Protein AF-A0A5K7Z1N3-F1 (afdb_monomer)

Radius of gyration: 30.45 Å; Cα contacts (8 Å, |Δi|>4): 13; chains: 1; bounding box: 90×26×59 Å

Structure (mmCIF, N/CA/C/O backbone):
data_AF-A0A5K7Z1N3-F1
#
_entry.id   AF-A0A5K7Z1N3-F1
#
loop_
_atom_site.group_PDB
_atom_site.id
_atom_site.type_symbol
_atom_site.label_atom_id
_atom_site.label_alt_id
_atom_site.label_comp_id
_atom_site.label_asym_id
_atom_site.label_entity_id
_atom_site.label_seq_id
_atom_site.pdbx_PDB_ins_code
_atom_site.Cartn_x
_atom_site.Cartn_y
_atom_site.Cartn_z
_atom_site.occupancy
_atom_site.B_iso_or_equiv
_atom_site.auth_seq_id
_atom_site.auth_comp_id
_atom_site.auth_asym_id
_atom_site.auth_atom_id
_atom_site.pdbx_PDB_model_num
ATOM 1 N N . MET A 1 1 ? 47.885 18.438 -12.243 1.00 49.66 1 MET A N 1
ATOM 2 C CA . MET A 1 1 ? 47.656 18.378 -13.708 1.00 49.66 1 MET A CA 1
ATOM 3 C C . MET A 1 1 ? 46.782 17.195 -14.140 1.00 49.66 1 MET A C 1
ATOM 5 O O . MET A 1 1 ? 45.981 17.384 -15.038 1.00 49.66 1 MET A O 1
ATOM 9 N N . ALA A 1 2 ? 46.850 16.025 -13.484 1.00 55.44 2 ALA A N 1
ATOM 10 C CA . ALA A 1 2 ? 46.039 14.841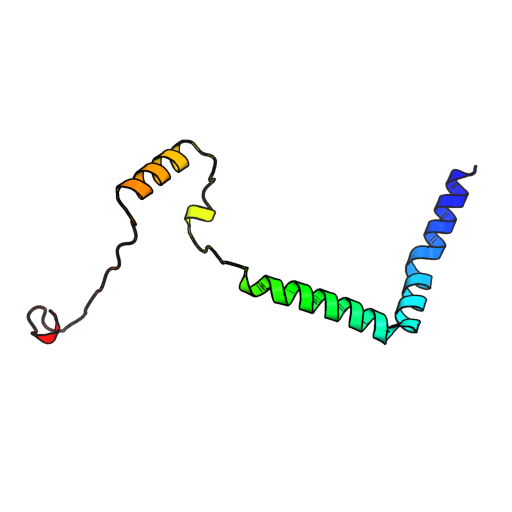 -13.823 1.00 55.44 2 ALA A CA 1
ATOM 11 C C . ALA A 1 2 ? 44.548 14.898 -13.405 1.00 55.44 2 ALA A C 1
ATOM 13 O O . ALA A 1 2 ? 43.716 14.203 -13.982 1.00 55.44 2 ALA A O 1
ATOM 14 N N . LEU A 1 3 ? 44.189 15.737 -12.424 1.00 54.75 3 LEU A N 1
ATOM 15 C CA . LEU A 1 3 ? 42.818 15.808 -11.896 1.00 54.75 3 LEU A CA 1
ATOM 16 C C . LEU A 1 3 ? 41.838 16.512 -12.862 1.00 54.75 3 LEU A C 1
ATOM 18 O O . LEU A 1 3 ? 40.701 16.077 -13.030 1.00 54.75 3 LEU A O 1
ATOM 22 N N . ASN A 1 4 ? 42.302 17.549 -13.574 1.00 56.06 4 ASN A N 1
ATOM 23 C CA . ASN A 1 4 ? 41.483 18.291 -14.545 1.00 56.06 4 ASN A CA 1
ATOM 24 C C . ASN A 1 4 ? 41.209 17.492 -15.831 1.00 56.06 4 ASN A C 1
ATOM 26 O O . ASN A 1 4 ? 40.184 17.700 -16.480 1.00 56.06 4 ASN A O 1
ATOM 30 N N . THR A 1 5 ? 42.090 16.556 -16.190 1.00 56.50 5 THR A N 1
ATOM 31 C CA . THR A 1 5 ? 41.945 15.664 -17.353 1.00 56.50 5 THR A CA 1
ATOM 32 C C . THR A 1 5 ? 40.968 14.513 -17.102 1.00 56.50 5 THR A C 1
ATOM 34 O O . THR A 1 5 ? 40.321 14.038 -18.038 1.00 56.50 5 THR A O 1
ATOM 37 N N . LEU A 1 6 ? 40.815 14.090 -15.844 1.00 54.31 6 LEU A N 1
ATOM 38 C CA . LEU A 1 6 ? 39.787 13.132 -15.428 1.00 54.31 6 LEU A CA 1
ATOM 39 C C . LEU A 1 6 ? 38.394 13.775 -15.424 1.00 54.31 6 LEU A C 1
ATOM 41 O O . LEU A 1 6 ? 37.443 13.204 -15.960 1.00 54.31 6 LEU A O 1
ATOM 45 N N . TYR A 1 7 ? 38.284 15.003 -14.912 1.00 55.50 7 TYR A N 1
ATOM 46 C CA . TYR A 1 7 ? 37.012 15.728 -14.838 1.00 55.50 7 TYR A CA 1
ATOM 47 C C . TYR A 1 7 ? 36.435 16.077 -16.224 1.00 55.50 7 TYR A C 1
ATOM 49 O O . TYR A 1 7 ? 35.224 16.009 -16.443 1.00 55.50 7 TYR A O 1
ATOM 57 N N . SER A 1 8 ? 37.290 16.398 -17.201 1.00 57.91 8 SER A N 1
ATOM 58 C CA . SER A 1 8 ? 36.861 16.714 -18.571 1.00 57.91 8 SER A CA 1
ATOM 59 C C . SER A 1 8 ? 36.410 15.487 -19.380 1.00 57.91 8 SER A C 1
ATOM 61 O O . SER A 1 8 ? 35.517 15.614 -20.223 1.00 57.91 8 SER A O 1
ATOM 63 N N . ASN A 1 9 ? 36.945 14.293 -19.095 1.00 55.50 9 ASN A N 1
ATOM 64 C CA . ASN A 1 9 ? 36.510 13.036 -19.719 1.00 55.50 9 ASN A CA 1
ATOM 65 C C . ASN A 1 9 ? 35.175 12.521 -19.156 1.00 55.50 9 ASN A C 1
ATOM 67 O O . ASN A 1 9 ? 34.309 12.103 -19.926 1.00 55.50 9 ASN A O 1
ATOM 71 N N . LEU A 1 10 ? 34.948 12.654 -17.844 1.00 56.47 10 LEU A N 1
ATOM 72 C CA . LEU A 1 10 ? 33.653 12.368 -17.205 1.00 56.47 10 LEU A CA 1
ATOM 73 C C . LEU A 1 10 ? 32.514 13.221 -17.790 1.00 56.47 10 LEU A C 1
ATOM 75 O O . LEU A 1 10 ? 31.399 12.739 -17.987 1.00 56.47 10 LEU A O 1
ATOM 79 N N . ARG A 1 11 ? 32.806 14.474 -18.158 1.00 54.28 11 ARG A N 1
ATOM 80 C CA . ARG A 1 11 ? 31.833 15.393 -18.771 1.00 54.28 11 ARG A CA 1
ATOM 81 C C . ARG A 1 11 ? 31.459 15.039 -20.217 1.00 54.28 11 ARG A C 1
ATOM 83 O O . ARG A 1 11 ? 30.363 15.385 -20.651 1.00 54.28 11 ARG A O 1
ATOM 90 N N . ARG A 1 12 ? 32.332 14.352 -20.965 1.00 53.25 12 ARG A N 1
ATOM 91 C CA . ARG A 1 12 ? 32.068 13.922 -22.355 1.00 53.25 12 ARG A CA 1
ATOM 92 C C . ARG A 1 12 ? 31.283 12.612 -22.449 1.00 53.25 12 ARG A C 1
ATOM 94 O O . ARG A 1 12 ? 30.536 12.435 -23.406 1.00 53.25 12 ARG A O 1
ATOM 101 N N . LEU A 1 13 ? 31.416 11.729 -21.460 1.00 56.56 13 LEU A N 1
ATOM 102 C CA . LEU A 1 13 ? 30.772 10.411 -21.451 1.00 56.56 13 LEU A CA 1
ATOM 103 C C . LEU A 1 13 ? 29.309 10.418 -20.984 1.00 56.56 13 LEU A C 1
ATOM 105 O O . LEU A 1 13 ? 28.580 9.473 -21.258 1.00 56.56 13 LEU A O 1
ATOM 109 N N . SER A 1 14 ? 28.852 11.462 -20.296 1.00 60.59 14 SER A N 1
ATOM 110 C CA . SER A 1 14 ? 27.719 11.266 -19.385 1.00 60.59 14 SER A CA 1
ATOM 111 C C . SER A 1 14 ? 26.321 11.359 -20.026 1.00 60.59 14 SER A C 1
ATOM 113 O O . SER A 1 14 ? 25.483 10.502 -19.774 1.00 60.59 14 SER A O 1
ATOM 115 N N . ALA A 1 15 ? 26.049 12.326 -20.915 1.00 61.28 15 ALA A N 1
ATOM 116 C CA . ALA A 1 15 ? 24.679 12.530 -21.421 1.00 61.28 15 ALA A CA 1
ATOM 117 C C . ALA A 1 15 ? 24.446 11.992 -22.843 1.00 61.28 15 ALA A C 1
ATOM 119 O O . ALA A 1 15 ? 23.525 11.216 -23.072 1.00 61.28 15 ALA A O 1
ATOM 120 N N . LYS A 1 16 ? 25.282 12.375 -23.818 1.00 66.19 16 LYS A N 1
ATOM 121 C CA . LYS A 1 16 ? 25.034 12.054 -25.238 1.00 66.19 16 LYS A CA 1
ATOM 122 C C . LYS A 1 16 ? 25.309 10.590 -25.589 1.00 66.19 16 LYS A C 1
ATOM 124 O O . LYS A 1 16 ? 24.562 10.008 -26.366 1.00 66.19 16 LYS A O 1
ATOM 129 N N . ALA A 1 17 ? 26.353 9.999 -25.005 1.00 67.94 17 ALA A N 1
ATOM 130 C CA . ALA A 1 17 ? 26.672 8.585 -25.203 1.00 67.94 17 ALA A CA 1
ATOM 131 C C . ALA A 1 17 ? 25.640 7.677 -24.516 1.00 67.94 17 ALA A C 1
ATOM 133 O O . ALA A 1 17 ? 25.175 6.717 -25.124 1.00 67.94 17 ALA A O 1
ATOM 134 N N . CYS A 1 18 ? 25.209 8.040 -23.301 1.00 65.81 18 CYS A N 1
ATOM 135 C CA . CYS A 1 18 ? 24.117 7.366 -22.601 1.00 65.81 18 CYS A CA 1
ATOM 136 C C . CYS A 1 18 ? 22.812 7.434 -23.412 1.00 65.81 18 CYS A C 1
ATOM 138 O O . CYS A 1 18 ? 22.177 6.413 -23.655 1.00 65.81 18 CYS A O 1
ATOM 140 N N . PHE A 1 19 ? 22.470 8.613 -23.944 1.00 68.06 19 PHE A N 1
ATOM 141 C CA . PHE A 1 19 ? 21.283 8.794 -24.783 1.00 68.06 19 PHE A CA 1
ATOM 142 C C . PHE A 1 19 ? 21.344 7.981 -26.085 1.00 68.06 19 PHE A C 1
ATOM 144 O O . PHE A 1 19 ? 20.367 7.333 -26.454 1.00 68.06 19 PHE A O 1
ATOM 151 N N . GLY A 1 20 ? 22.497 7.954 -26.762 1.00 72.25 20 GLY A N 1
ATOM 152 C CA . GLY A 1 20 ? 22.702 7.128 -27.957 1.00 72.25 20 GLY A CA 1
ATOM 153 C C . GLY A 1 20 ? 22.591 5.628 -27.670 1.00 72.25 20 GLY A C 1
ATOM 154 O O . GLY A 1 20 ? 21.999 4.888 -28.454 1.00 72.25 20 GLY A O 1
ATOM 155 N N . TRP A 1 21 ? 23.091 5.185 -26.515 1.00 75.50 21 TRP A N 1
ATOM 156 C CA . TRP A 1 21 ? 22.998 3.793 -26.079 1.00 75.50 21 TRP A CA 1
ATOM 157 C C . TRP A 1 21 ? 21.561 3.384 -25.727 1.00 75.50 21 TRP A C 1
ATOM 159 O O . TRP A 1 21 ? 21.096 2.336 -26.182 1.00 75.50 21 TRP A O 1
ATOM 169 N N . ILE A 1 22 ? 20.832 4.250 -25.012 1.00 74.00 22 ILE A N 1
ATOM 170 C CA . ILE A 1 22 ? 19.403 4.088 -24.699 1.00 74.00 22 ILE A CA 1
ATOM 171 C C . ILE A 1 22 ? 18.581 3.975 -25.987 1.00 74.00 22 ILE A C 1
ATOM 173 O O . ILE A 1 22 ? 17.720 3.103 -26.096 1.00 74.00 22 ILE A O 1
ATOM 177 N N . MET A 1 23 ? 18.876 4.807 -26.992 1.00 74.44 23 MET A N 1
ATOM 178 C CA . MET A 1 23 ? 18.136 4.803 -28.255 1.00 74.44 23 MET A CA 1
ATOM 179 C C . MET A 1 23 ? 18.431 3.561 -29.114 1.00 74.44 23 MET A C 1
ATOM 181 O O . MET A 1 23 ? 17.528 3.041 -29.773 1.00 74.44 23 MET A O 1
ATOM 185 N N . GLY A 1 24 ? 19.664 3.040 -29.065 1.00 80.50 24 GLY A N 1
ATOM 186 C CA . GLY A 1 24 ? 20.053 1.789 -29.729 1.00 80.50 24 GLY A CA 1
ATOM 187 C C . GLY A 1 24 ? 19.451 0.534 -29.085 1.00 80.50 24 GLY A C 1
ATOM 188 O O . GLY A 1 24 ? 19.133 -0.423 -29.786 1.00 80.50 24 GLY A O 1
ATOM 189 N N . HIS A 1 25 ? 19.215 0.560 -27.771 1.00 80.50 25 HIS A N 1
ATOM 190 C CA . HIS A 1 25 ? 18.658 -0.556 -26.996 1.00 80.50 25 HIS A CA 1
ATOM 191 C C . HIS A 1 25 ? 17.245 -0.264 -26.470 1.00 80.50 25 HIS A C 1
ATOM 193 O O . HIS A 1 25 ? 16.871 -0.725 -25.391 1.00 80.50 25 HIS A O 1
ATOM 199 N N . ARG A 1 26 ? 16.431 0.467 -27.247 1.00 82.44 26 ARG A N 1
ATOM 200 C CA . ARG A 1 26 ? 15.089 0.937 -26.847 1.00 82.44 26 ARG A CA 1
ATOM 201 C C . ARG A 1 26 ? 14.201 -0.146 -26.223 1.00 82.44 26 ARG A C 1
ATOM 203 O O . ARG A 1 26 ? 13.566 0.093 -25.206 1.00 82.44 26 ARG A O 1
ATOM 210 N N . VAL A 1 27 ? 14.196 -1.353 -26.794 1.00 88.12 27 VAL A N 1
ATOM 211 C CA . VAL A 1 27 ? 13.367 -2.469 -26.305 1.00 88.12 27 VAL A CA 1
ATOM 212 C C . VAL A 1 27 ? 13.887 -3.005 -24.970 1.00 88.12 27 VAL A C 1
ATOM 214 O O . VAL A 1 27 ? 13.091 -3.290 -24.084 1.00 88.12 27 VAL A O 1
ATOM 217 N N . SER A 1 28 ? 15.210 -3.090 -24.801 1.00 87.06 28 SER A N 1
ATOM 218 C CA . SER A 1 28 ? 15.833 -3.550 -23.553 1.00 87.06 28 SER A CA 1
ATOM 219 C C . SER A 1 28 ? 15.579 -2.568 -22.410 1.00 87.06 28 SER A C 1
ATOM 221 O O . SER A 1 28 ? 15.224 -2.975 -21.309 1.00 87.06 28 SER A O 1
ATOM 223 N N . VAL A 1 29 ? 15.668 -1.263 -22.688 1.00 88.88 29 VAL A N 1
ATOM 224 C CA . VAL A 1 29 ? 15.364 -0.215 -21.703 1.00 88.88 29 VAL A CA 1
ATOM 225 C C . VAL A 1 29 ? 13.894 -0.268 -21.288 1.00 88.88 29 VAL A C 1
ATOM 227 O O . VAL A 1 29 ? 13.599 -0.244 -20.096 1.00 88.88 29 VAL A O 1
ATOM 230 N N . ILE A 1 30 ? 12.973 -0.399 -22.249 1.00 90.94 30 ILE A N 1
ATOM 231 C CA . ILE A 1 30 ? 11.539 -0.531 -21.955 1.00 90.94 30 ILE A CA 1
ATOM 232 C C . ILE A 1 30 ? 11.272 -1.791 -21.127 1.00 90.94 30 ILE A C 1
ATOM 234 O O . ILE A 1 30 ? 10.562 -1.711 -20.130 1.00 90.94 30 ILE A O 1
ATOM 238 N N . LEU A 1 31 ? 11.867 -2.933 -21.485 1.00 93.88 31 LEU A N 1
ATOM 239 C CA . LEU A 1 31 ? 11.733 -4.173 -20.717 1.00 93.88 31 LEU A CA 1
ATOM 240 C C . LEU A 1 31 ? 12.289 -4.044 -19.300 1.00 93.88 31 LEU A C 1
ATOM 242 O O . LEU A 1 31 ? 11.658 -4.525 -18.366 1.00 93.88 31 LEU A O 1
ATOM 246 N N . ALA A 1 32 ? 13.433 -3.385 -19.125 1.00 92.88 32 ALA A N 1
ATOM 247 C CA . ALA A 1 32 ? 14.036 -3.179 -17.813 1.00 92.88 32 ALA A CA 1
ATOM 248 C C . ALA A 1 32 ? 13.149 -2.308 -16.914 1.00 92.88 32 ALA A C 1
ATOM 250 O O . ALA A 1 32 ? 12.900 -2.667 -15.764 1.00 92.88 32 ALA A O 1
ATOM 251 N N . VAL A 1 33 ? 12.625 -1.198 -17.444 1.00 93.56 33 VAL A N 1
ATOM 252 C CA . VAL A 1 33 ? 11.687 -0.336 -16.709 1.00 93.56 33 VAL A CA 1
ATOM 253 C C . VAL A 1 33 ? 10.401 -1.095 -16.397 1.00 93.56 33 VAL A C 1
ATOM 255 O O . VAL A 1 33 ? 9.942 -1.057 -15.263 1.00 93.56 33 VAL A O 1
ATOM 258 N N . LEU A 1 34 ? 9.852 -1.839 -17.357 1.00 95.06 34 LEU A N 1
ATOM 259 C CA . LEU A 1 34 ? 8.621 -2.606 -17.173 1.00 95.06 34 LEU A CA 1
ATOM 260 C C . LEU A 1 34 ? 8.794 -3.713 -16.125 1.00 95.06 34 LEU A C 1
ATOM 262 O O . LEU A 1 34 ? 7.937 -3.871 -15.260 1.00 95.06 34 LEU A O 1
ATOM 266 N N . ALA A 1 35 ? 9.914 -4.437 -16.150 1.00 95.44 35 ALA A N 1
ATOM 267 C CA . ALA A 1 35 ? 10.244 -5.439 -15.141 1.00 95.44 35 ALA A CA 1
ATOM 268 C C . ALA A 1 35 ? 10.370 -4.811 -13.747 1.00 95.44 35 ALA A C 1
ATOM 270 O O . ALA A 1 35 ? 9.839 -5.353 -12.779 1.00 95.44 35 ALA A O 1
ATOM 271 N N . LEU A 1 36 ? 11.007 -3.641 -13.650 1.00 95.19 36 LEU A N 1
ATOM 272 C CA . LEU A 1 36 ? 11.104 -2.888 -12.403 1.00 95.19 36 LEU A CA 1
ATOM 273 C C . LEU A 1 36 ? 9.719 -2.445 -11.910 1.00 95.19 36 LEU A C 1
ATOM 275 O O . LEU A 1 36 ? 9.394 -2.621 -10.739 1.00 95.19 36 LEU A O 1
ATOM 279 N N . THR A 1 37 ? 8.872 -1.924 -12.797 1.00 93.81 37 THR A N 1
ATOM 280 C CA . THR A 1 37 ? 7.499 -1.529 -12.462 1.00 93.81 37 THR A CA 1
ATOM 281 C C . THR A 1 37 ? 6.673 -2.720 -11.982 1.00 93.81 37 THR A C 1
ATOM 283 O O . THR A 1 37 ? 5.998 -2.609 -10.963 1.00 93.81 37 THR A O 1
ATOM 286 N N . LEU A 1 38 ? 6.749 -3.871 -12.657 1.00 93.94 38 LEU A N 1
ATOM 287 C CA . LEU A 1 38 ? 6.061 -5.093 -12.229 1.00 93.94 38 LEU A CA 1
ATOM 288 C C . LEU A 1 38 ? 6.575 -5.599 -10.882 1.00 93.94 38 LEU A C 1
ATOM 290 O O . LEU A 1 38 ? 5.780 -6.036 -10.053 1.00 93.94 38 LEU A O 1
ATOM 294 N N . PHE A 1 39 ? 7.880 -5.498 -10.631 1.00 92.75 39 PHE A N 1
ATOM 295 C CA . PHE A 1 39 ? 8.452 -5.837 -9.334 1.00 92.75 39 PHE A CA 1
ATOM 296 C C . PHE A 1 39 ? 7.814 -4.998 -8.216 1.00 92.75 39 PHE A C 1
ATOM 298 O O . PHE A 1 39 ? 7.279 -5.559 -7.260 1.00 92.75 39 PHE A O 1
ATOM 305 N N . PHE A 1 40 ? 7.743 -3.674 -8.373 1.00 88.44 40 PHE A N 1
ATOM 306 C CA . PHE A 1 40 ? 7.045 -2.816 -7.409 1.00 88.44 40 PHE A CA 1
ATOM 307 C C . PHE A 1 40 ? 5.539 -3.100 -7.335 1.00 88.44 40 PHE A C 1
ATOM 309 O O . PHE A 1 40 ? 4.954 -3.056 -6.252 1.00 88.44 40 PHE A O 1
ATOM 316 N N . LEU A 1 41 ? 4.907 -3.477 -8.445 1.00 89.75 41 LEU A N 1
ATOM 317 C CA . LEU A 1 41 ? 3.494 -3.851 -8.463 1.00 89.75 41 LEU A CA 1
ATOM 318 C C . LEU A 1 41 ? 3.211 -5.063 -7.562 1.00 89.75 41 LEU A C 1
ATOM 320 O O . LEU A 1 41 ? 2.203 -5.077 -6.861 1.00 89.75 41 LEU A O 1
ATOM 324 N N . THR A 1 42 ? 4.123 -6.039 -7.495 1.00 86.25 42 THR A N 1
ATOM 325 C CA . THR A 1 42 ? 3.985 -7.179 -6.566 1.00 86.25 42 THR A CA 1
ATOM 326 C C . THR A 1 42 ? 4.115 -6.790 -5.091 1.00 86.25 42 THR A C 1
ATOM 328 O O . THR A 1 42 ? 3.670 -7.535 -4.218 1.00 86.25 42 THR A O 1
ATOM 331 N N . THR A 1 43 ? 4.681 -5.616 -4.792 1.00 81.62 43 THR A N 1
ATOM 332 C CA . THR A 1 43 ? 4.785 -5.087 -3.423 1.00 81.62 43 THR A CA 1
ATOM 333 C C . THR A 1 43 ? 3.588 -4.232 -3.000 1.00 81.62 43 THR A C 1
ATOM 335 O O . THR A 1 43 ? 3.348 -4.110 -1.802 1.00 81.62 43 THR A O 1
ATOM 338 N N . LEU A 1 44 ? 2.774 -3.729 -3.941 1.00 80.12 44 LEU A N 1
ATOM 339 C CA . LEU A 1 44 ? 1.542 -2.984 -3.634 1.00 80.12 44 LEU A CA 1
ATOM 340 C C . LEU A 1 44 ? 0.520 -3.724 -2.754 1.00 80.12 44 LEU A C 1
ATOM 342 O O . LEU A 1 44 ? -0.010 -3.081 -1.855 1.00 80.12 44 LEU A O 1
ATOM 346 N N . PRO A 1 45 ? 0.223 -5.030 -2.923 1.00 77.00 45 PRO A N 1
ATOM 347 C CA . PRO A 1 45 ? -0.745 -5.702 -2.049 1.00 77.00 45 PRO A CA 1
ATOM 348 C C . PRO A 1 45 ? -0.270 -5.830 -0.595 1.00 77.00 45 PRO A C 1
ATOM 350 O O . PRO A 1 45 ? -1.071 -6.136 0.280 1.00 77.00 45 PRO A O 1
ATOM 353 N N . LYS A 1 46 ? 1.022 -5.603 -0.321 1.00 72.69 46 LYS A N 1
ATOM 354 C CA . LYS A 1 46 ? 1.570 -5.548 1.042 1.00 72.69 46 LYS A CA 1
ATOM 355 C C . LYS A 1 46 ? 1.493 -4.148 1.652 1.00 72.69 46 LYS A C 1
ATOM 357 O O . LYS A 1 46 ? 1.859 -3.979 2.812 1.00 72.69 46 LYS A O 1
ATOM 362 N N . LEU A 1 47 ? 1.058 -3.151 0.883 1.00 68.38 47 LEU A N 1
ATOM 363 C CA . LEU A 1 47 ? 0.917 -1.785 1.353 1.00 68.38 47 LEU A CA 1
ATOM 364 C C . LEU A 1 47 ? -0.366 -1.684 2.183 1.00 68.38 47 LEU A C 1
ATOM 366 O O . LEU A 1 47 ? -1.462 -1.496 1.660 1.00 68.38 47 LEU A O 1
ATOM 370 N N . VAL A 1 48 ? -0.223 -1.873 3.492 1.00 66.06 48 VAL A N 1
ATOM 371 C CA . VAL A 1 48 ? -1.304 -1.666 4.455 1.00 66.06 48 VAL A CA 1
ATOM 372 C C . VAL A 1 48 ? -1.372 -0.174 4.751 1.00 66.06 48 VAL A C 1
ATOM 374 O O . VAL A 1 48 ? -0.461 0.394 5.347 1.00 66.06 48 VAL A O 1
ATOM 377 N N . PHE A 1 49 ? -2.446 0.473 4.305 1.00 59.69 49 PHE A N 1
ATOM 378 C CA . PHE A 1 49 ? -2.730 1.852 4.678 1.00 59.69 49 PHE A CA 1
ATOM 379 C C . PHE A 1 49 ? -3.309 1.865 6.094 1.00 59.69 49 PHE A C 1
ATOM 381 O O . PHE A 1 49 ? -4.512 1.693 6.280 1.00 59.69 49 PHE A O 1
ATOM 388 N N . ASN A 1 50 ? -2.458 2.072 7.098 1.00 57.34 50 ASN A N 1
ATOM 389 C CA . ASN A 1 50 ? -2.909 2.368 8.455 1.00 57.34 50 ASN A CA 1
ATOM 390 C C . ASN A 1 50 ? -3.372 3.829 8.504 1.00 57.34 50 ASN A C 1
ATOM 392 O O . ASN A 1 50 ? -2.646 4.725 8.911 1.00 57.34 50 ASN A O 1
ATOM 396 N N . THR A 1 51 ? -4.595 4.109 8.047 1.00 56.97 51 THR A N 1
ATOM 397 C CA . THR A 1 51 ? -5.216 5.442 8.186 1.00 56.97 51 THR A CA 1
ATOM 398 C C . THR A 1 51 ? -5.774 5.613 9.596 1.00 56.97 51 THR A C 1
ATOM 400 O O . THR A 1 51 ? -6.960 5.839 9.809 1.00 56.97 51 THR A O 1
ATOM 403 N N . SER A 1 52 ? -4.908 5.423 10.578 1.00 56.09 52 SER A N 1
ATOM 404 C CA . SER A 1 52 ? -5.228 5.546 11.984 1.00 56.09 52 SER A CA 1
ATOM 405 C C . SER A 1 52 ? -4.658 6.867 12.477 1.00 56.09 52 SER A C 1
ATOM 407 O O . SER A 1 52 ? -3.485 7.151 12.248 1.00 56.09 52 SER A O 1
ATOM 409 N N . ILE A 1 53 ? -5.463 7.682 13.162 1.00 58.41 53 ILE A N 1
ATOM 410 C CA . ILE A 1 53 ? -4.998 8.940 13.777 1.00 58.41 53 ILE A CA 1
ATOM 411 C C .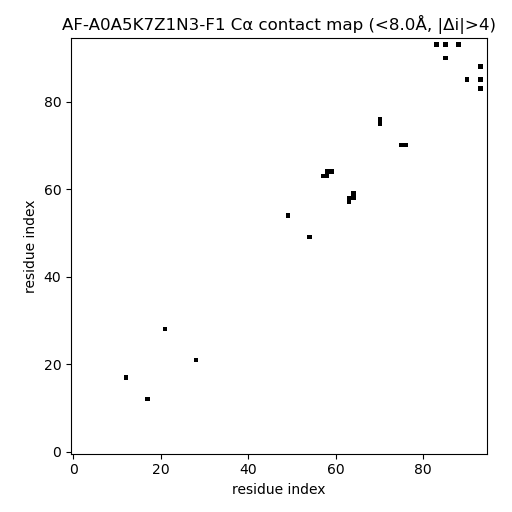 ILE A 1 53 ? -3.779 8.693 14.686 1.00 58.41 53 ILE A C 1
ATOM 413 O O . ILE A 1 53 ? -2.923 9.563 14.816 1.00 58.41 53 ILE A O 1
ATOM 417 N N . TYR A 1 54 ? -3.662 7.482 15.240 1.00 54.38 54 TYR A N 1
ATOM 418 C CA . TYR A 1 54 ? -2.552 7.051 16.088 1.00 54.38 54 TYR A CA 1
ATOM 419 C C . TYR A 1 54 ? -1.199 6.964 15.360 1.00 54.38 54 TYR A C 1
ATOM 421 O O . TYR A 1 54 ? -0.183 7.145 16.012 1.00 54.38 54 TYR A O 1
ATOM 429 N N . ASP A 1 55 ? -1.172 6.765 14.036 1.00 56.94 55 ASP A N 1
ATOM 430 C CA . ASP A 1 55 ? 0.069 6.696 13.230 1.00 56.94 55 ASP A CA 1
ATOM 431 C C . ASP A 1 55 ? 0.645 8.104 12.937 1.00 56.94 55 ASP A C 1
ATOM 433 O O . ASP A 1 55 ? 1.763 8.281 12.462 1.00 56.94 55 ASP A O 1
ATOM 437 N N . MET A 1 56 ? -0.144 9.145 13.231 1.00 60.72 56 MET A N 1
ATOM 438 C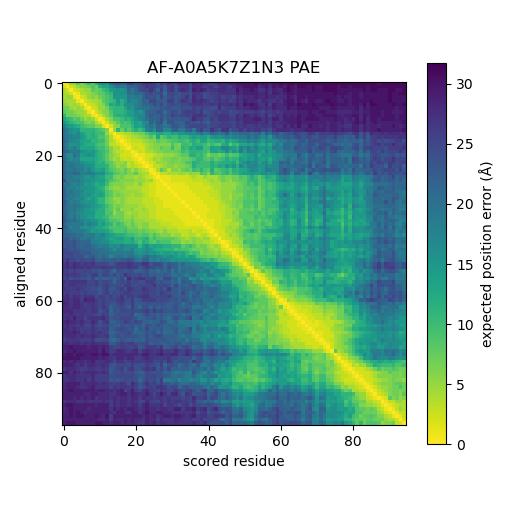 CA . MET A 1 56 ? 0.263 10.554 13.176 1.00 60.72 56 MET A CA 1
ATOM 439 C C . MET A 1 56 ? 0.779 11.069 14.528 1.00 60.72 56 MET A 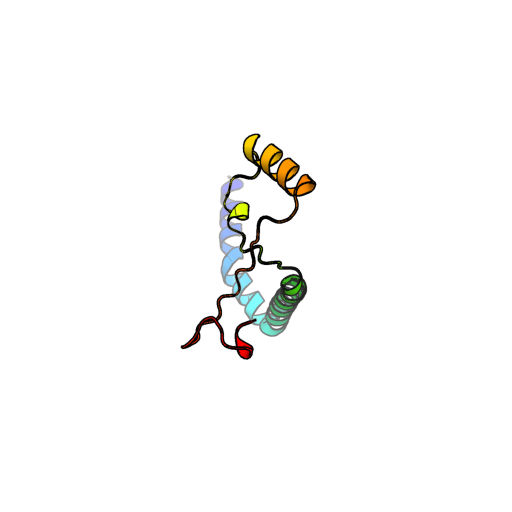C 1
ATOM 441 O O . MET A 1 56 ? 1.305 12.181 14.607 1.00 60.72 56 MET A O 1
ATOM 445 N N . VAL A 1 57 ? 0.599 10.283 15.591 1.00 61.22 57 VAL A N 1
ATOM 446 C CA . VAL A 1 57 ? 1.072 10.580 16.943 1.00 61.22 57 VAL A CA 1
ATOM 447 C C . VAL A 1 57 ? 2.457 9.959 17.099 1.00 61.22 57 VAL A C 1
ATOM 449 O O . VAL A 1 57 ? 2.710 8.855 16.636 1.00 61.22 57 VAL A O 1
ATOM 452 N N . ILE A 1 58 ? 3.381 10.685 17.726 1.00 59.91 58 ILE A N 1
ATOM 453 C CA . ILE A 1 58 ? 4.751 10.211 17.937 1.00 59.91 58 ILE A CA 1
ATOM 454 C C . ILE A 1 58 ? 4.696 8.926 18.791 1.00 59.91 58 ILE A C 1
ATOM 456 O O . ILE A 1 58 ? 4.278 8.955 19.951 1.00 59.91 58 ILE A O 1
ATOM 460 N N . GLU A 1 59 ? 5.101 7.794 18.208 1.00 59.91 59 GLU A N 1
ATOM 461 C CA . GLU A 1 59 ? 5.040 6.477 18.865 1.00 59.91 59 GLU A CA 1
ATOM 462 C C . GLU A 1 59 ? 6.008 6.346 20.057 1.00 59.91 59 GLU A C 1
ATOM 464 O O . GLU A 1 59 ? 5.776 5.539 20.953 1.00 59.91 59 GLU A O 1
ATOM 469 N N . ASP A 1 60 ? 7.067 7.162 20.097 1.00 59.88 60 ASP A N 1
ATOM 470 C CA . ASP A 1 60 ? 8.185 7.045 21.048 1.00 59.88 60 ASP A CA 1
ATOM 471 C C . ASP A 1 60 ? 8.053 7.957 22.288 1.00 59.88 60 ASP A C 1
ATOM 473 O O . ASP A 1 60 ? 9.035 8.496 22.796 1.00 59.88 60 ASP A O 1
ATOM 477 N N . LEU A 1 61 ? 6.823 8.173 22.765 1.00 69.81 61 LEU A N 1
ATOM 478 C CA . LEU A 1 61 ? 6.560 8.812 24.062 1.00 69.81 61 LEU A CA 1
ATOM 479 C C . LEU A 1 61 ? 6.205 7.766 25.127 1.00 69.81 61 LEU A C 1
ATOM 481 O O . LEU A 1 61 ? 5.553 6.759 24.834 1.00 69.81 61 LEU A O 1
ATOM 485 N N . GLU A 1 62 ? 6.597 8.017 26.381 1.00 69.62 62 GLU A N 1
ATOM 486 C CA . GLU A 1 62 ? 6.216 7.172 27.526 1.00 69.62 62 GLU A CA 1
ATOM 487 C C . GLU A 1 62 ? 4.690 7.076 27.656 1.00 69.62 62 GLU A C 1
ATOM 489 O O . GLU A 1 62 ? 4.154 5.990 27.888 1.00 69.62 62 GLU A O 1
ATOM 494 N N . GLU A 1 63 ? 3.980 8.170 27.383 1.00 66.38 63 GLU A N 1
ATOM 495 C CA . GLU 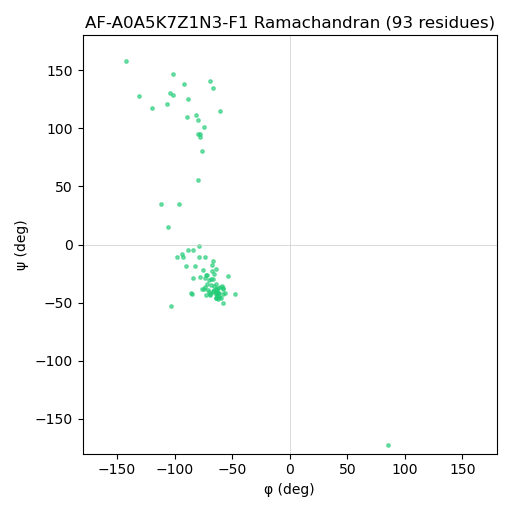A 1 63 ? 2.520 8.242 27.397 1.00 66.38 63 GLU A CA 1
ATOM 496 C C . GLU A 1 63 ? 1.879 7.311 26.353 1.00 66.38 63 GLU A C 1
ATOM 498 O O . GLU A 1 63 ? 0.863 6.668 26.630 1.00 66.38 63 GLU A O 1
ATOM 503 N N . THR A 1 64 ? 2.491 7.166 25.171 1.00 67.19 64 THR A N 1
ATOM 504 C CA . THR A 1 64 ? 2.008 6.258 24.117 1.00 67.19 64 THR A CA 1
ATOM 505 C C . THR A 1 64 ? 2.165 4.795 24.537 1.00 67.19 64 THR A C 1
ATOM 507 O O . THR A 1 64 ? 1.300 3.965 24.247 1.00 67.19 64 THR A O 1
ATOM 510 N N . ARG A 1 65 ? 3.228 4.460 25.282 1.00 71.25 65 ARG A N 1
ATOM 511 C CA . ARG A 1 65 ? 3.462 3.097 25.794 1.00 71.25 65 ARG A CA 1
ATOM 512 C C . ARG A 1 65 ? 2.458 2.701 26.869 1.00 71.25 65 ARG A C 1
ATOM 514 O O . ARG A 1 65 ? 1.957 1.576 26.832 1.00 71.25 65 ARG A O 1
ATOM 521 N N . GLU A 1 66 ? 2.146 3.601 27.798 1.00 74.00 66 GLU A N 1
ATOM 522 C CA . GLU A 1 66 ? 1.128 3.340 28.823 1.00 74.00 66 GLU A CA 1
ATOM 523 C C . GLU A 1 66 ? -0.269 3.214 28.213 1.00 74.00 66 GLU A C 1
ATOM 525 O O . GLU A 1 66 ? -1.022 2.303 28.562 1.00 74.00 66 GLU A O 1
ATOM 530 N N . TYR A 1 67 ? -0.591 4.056 27.231 1.00 70.56 67 TYR A N 1
ATOM 531 C CA . TYR A 1 67 ? -1.853 3.977 26.503 1.00 70.56 67 TYR A CA 1
ATOM 532 C C . TYR A 1 67 ? -2.003 2.663 25.714 1.00 70.56 67 TYR A C 1
ATOM 534 O O . TYR A 1 67 ? -3.060 2.032 25.762 1.00 70.56 67 TYR A O 1
ATOM 542 N N . GLN A 1 68 ? -0.942 2.176 25.059 1.00 71.88 68 GLN A N 1
ATOM 543 C CA . GLN A 1 68 ? -0.948 0.861 24.398 1.00 71.88 68 GLN A CA 1
ATOM 544 C C . GLN A 1 68 ? -1.086 -0.294 25.401 1.00 71.88 68 GLN A C 1
ATOM 546 O O . GLN A 1 68 ? -1.818 -1.254 25.152 1.00 71.88 68 GLN A O 1
ATOM 551 N N . ALA A 1 69 ? -0.427 -0.209 26.561 1.00 75.94 69 ALA A N 1
ATOM 552 C CA . ALA A 1 69 ? -0.576 -1.197 27.629 1.00 75.94 69 ALA A CA 1
ATOM 553 C C . ALA A 1 69 ? -2.014 -1.235 28.170 1.00 75.94 69 ALA A C 1
ATOM 555 O O . ALA A 1 69 ? -2.573 -2.317 28.351 1.00 75.94 69 ALA A O 1
ATOM 556 N N . PHE A 1 70 ? -2.643 -0.072 28.348 1.00 75.75 70 PHE A N 1
ATOM 557 C CA . PHE A 1 70 ? -4.050 0.039 28.723 1.00 75.75 70 PHE A CA 1
ATOM 558 C C . PHE A 1 70 ? -4.974 -0.568 27.654 1.00 75.75 70 PHE A C 1
ATOM 560 O O . PHE A 1 70 ? -5.826 -1.397 27.976 1.00 75.75 70 PHE A O 1
ATOM 567 N N . LYS A 1 71 ? -4.764 -0.243 26.373 1.00 73.44 71 LYS A N 1
ATOM 568 C CA . LYS A 1 71 ? -5.541 -0.789 25.245 1.00 73.44 71 LYS A CA 1
ATOM 569 C C . LYS A 1 71 ? -5.473 -2.318 25.164 1.00 73.44 71 LYS A C 1
ATOM 571 O O . LYS A 1 71 ? -6.483 -2.966 24.905 1.00 73.44 71 LYS A O 1
ATOM 576 N N . ASN A 1 72 ? -4.313 -2.907 25.455 1.00 76.12 72 ASN A N 1
ATOM 577 C CA . ASN A 1 72 ? -4.142 -4.364 25.493 1.00 76.12 72 ASN A CA 1
ATOM 578 C C . ASN A 1 72 ? -4.924 -5.043 26.629 1.00 76.12 72 ASN A C 1
ATOM 580 O O . ASN A 1 72 ? -5.317 -6.199 26.488 1.00 76.12 72 ASN A O 1
ATOM 584 N N . VAL A 1 73 ? -5.144 -4.348 27.748 1.00 80.25 73 VAL A N 1
ATOM 585 C CA . VAL A 1 73 ? -5.864 -4.888 28.912 1.00 80.25 73 VAL A CA 1
ATOM 586 C C . VAL A 1 73 ? -7.378 -4.706 28.777 1.00 80.25 73 VAL A C 1
ATOM 588 O O . VAL A 1 73 ? -8.129 -5.620 29.107 1.00 80.25 73 VAL A O 1
ATOM 591 N N . PHE A 1 74 ? -7.833 -3.547 28.293 1.00 75.75 74 PHE A N 1
ATOM 592 C CA . PHE A 1 74 ? -9.258 -3.188 28.259 1.00 75.75 74 PHE A CA 1
ATOM 593 C C . PHE A 1 74 ? -9.942 -3.429 26.904 1.00 75.75 74 PHE A C 1
ATOM 595 O O . PHE A 1 74 ? -11.171 -3.417 26.835 1.00 75.75 74 PHE A O 1
ATOM 602 N N . GLY A 1 75 ? -9.182 -3.715 25.844 1.00 66.69 75 GLY A N 1
ATOM 603 C CA . GLY A 1 75 ? -9.712 -3.942 24.501 1.00 66.69 75 GLY A CA 1
ATOM 604 C C . GLY A 1 75 ? -9.916 -2.655 23.694 1.00 66.69 75 GLY A C 1
ATOM 605 O O . GLY A 1 75 ? -9.470 -1.572 24.071 1.00 66.69 75 GLY A O 1
ATOM 606 N N . GLY A 1 76 ? -10.546 -2.794 22.523 1.00 64.19 76 GLY A N 1
ATOM 607 C CA . GLY A 1 76 ? -10.702 -1.714 21.548 1.00 64.19 76 GLY A CA 1
ATOM 608 C C . GLY A 1 76 ? -11.602 -0.575 22.035 1.00 64.19 76 GLY A C 1
ATOM 609 O O . GLY A 1 76 ? -12.701 -0.800 22.527 1.00 64.1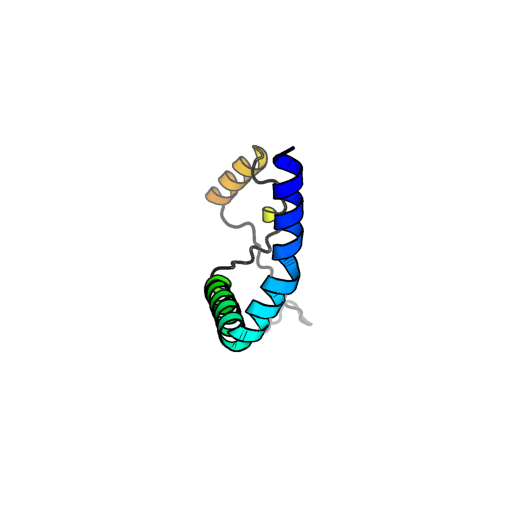9 76 GLY A O 1
ATOM 610 N N . GLU A 1 77 ? -11.147 0.658 21.826 1.00 65.56 77 GLU A N 1
ATOM 611 C CA . GLU A 1 77 ? -11.891 1.900 22.093 1.00 65.56 77 GLU A CA 1
ATOM 612 C C . GLU A 1 77 ? -12.927 2.254 21.009 1.00 65.56 77 GLU A C 1
ATOM 614 O O . GLU A 1 77 ? -13.615 3.272 21.098 1.00 65.56 77 GLU A O 1
ATOM 619 N N . GLU A 1 78 ? -13.019 1.441 19.956 1.00 63.56 78 GLU A N 1
ATOM 620 C CA . GLU A 1 78 ? -13.859 1.719 18.798 1.00 63.56 78 GLU A CA 1
ATOM 621 C C . GLU A 1 78 ? -15.320 1.361 19.098 1.00 63.56 78 GLU A C 1
ATOM 623 O O . GLU A 1 78 ? -15.756 0.214 18.990 1.00 63.56 78 GLU A O 1
ATOM 628 N N . ILE A 1 79 ? -16.090 2.368 19.512 1.00 69.69 79 ILE A N 1
ATOM 629 C CA . ILE A 1 79 ? -17.528 2.230 19.743 1.00 69.69 79 ILE A CA 1
ATOM 630 C C . ILE A 1 79 ? -18.247 2.293 18.393 1.00 69.69 79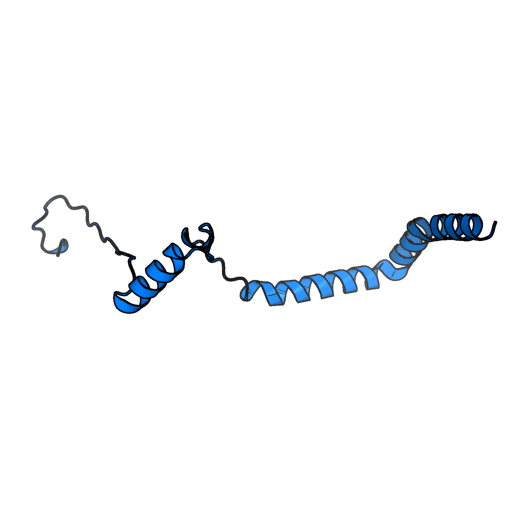 ILE A C 1
ATOM 632 O O . ILE A 1 79 ? -18.410 3.366 17.808 1.00 69.69 79 ILE A O 1
ATOM 636 N N . ILE A 1 80 ? -18.744 1.151 17.916 1.00 71.62 80 ILE A N 1
ATOM 637 C CA . ILE A 1 80 ? -19.642 1.108 16.756 1.00 71.62 80 ILE A CA 1
ATOM 638 C C . ILE A 1 80 ? -21.021 1.607 17.202 1.00 71.62 80 ILE A C 1
ATOM 640 O O . ILE A 1 80 ? -21.791 0.886 17.837 1.00 71.62 80 ILE A O 1
ATOM 644 N N . ARG A 1 81 ? -21.342 2.865 16.883 1.00 76.81 81 ARG A N 1
ATOM 645 C CA . ARG A 1 81 ? -22.652 3.456 17.183 1.00 76.81 81 ARG A CA 1
ATOM 646 C C . ARG A 1 81 ? -23.625 3.216 16.032 1.00 76.81 81 ARG A C 1
ATOM 648 O O . ARG A 1 81 ? -23.523 3.852 14.987 1.00 76.81 81 ARG A O 1
ATOM 655 N N . VAL A 1 82 ? -24.615 2.360 16.258 1.00 76.50 82 VAL A N 1
ATOM 656 C CA . VAL A 1 82 ? -25.752 2.189 15.344 1.00 76.50 82 VAL A CA 1
ATOM 657 C C . VAL A 1 82 ? -26.839 3.195 15.723 1.00 76.50 82 VAL A C 1
ATOM 659 O O . VAL A 1 82 ? -27.254 3.260 16.879 1.00 76.50 82 VAL A O 1
ATOM 662 N N . VAL A 1 83 ? -27.274 4.016 14.766 1.00 80.31 83 VAL A N 1
ATOM 663 C CA . VAL A 1 83 ? -28.337 5.013 14.961 1.00 80.31 83 VAL A CA 1
ATOM 664 C C . VAL A 1 83 ? -29.476 4.699 14.002 1.00 80.31 83 VAL A C 1
ATOM 666 O O . VAL A 1 83 ? -29.294 4.759 12.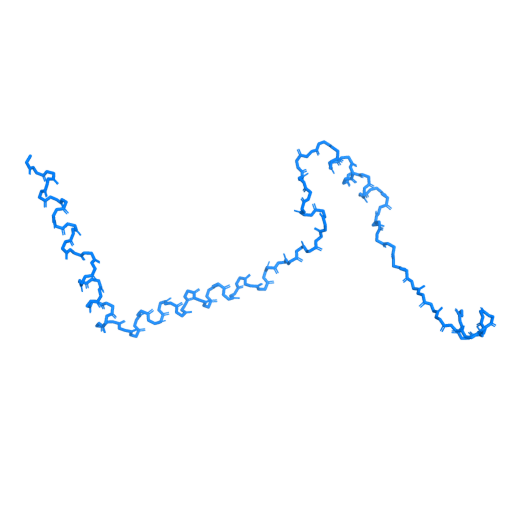788 1.00 80.31 83 VAL A O 1
ATOM 669 N N . ILE A 1 84 ? -30.648 4.381 14.550 1.00 78.31 84 ILE A N 1
ATOM 670 C CA . ILE A 1 84 ? -31.880 4.158 13.790 1.00 78.31 84 ILE A CA 1
ATOM 671 C C . ILE A 1 84 ? -32.736 5.422 13.910 1.00 78.31 84 ILE A C 1
ATOM 673 O O . ILE A 1 84 ? -32.956 5.925 15.011 1.00 78.31 84 ILE A O 1
ATOM 677 N N . SER A 1 85 ? -33.190 5.957 12.775 1.00 75.44 85 SER A N 1
ATOM 678 C CA . SER A 1 85 ? -34.122 7.089 12.726 1.00 75.44 85 SER A CA 1
ATOM 679 C C . SER A 1 85 ? -35.502 6.580 12.320 1.00 75.44 85 SER A C 1
ATOM 681 O O . SER A 1 85 ? -35.647 5.990 11.251 1.00 75.44 85 SER A O 1
ATOM 683 N N . GLY A 1 86 ? -36.505 6.798 13.171 1.00 78.94 86 GLY A N 1
ATOM 684 C CA . GLY A 1 86 ? -37.887 6.366 12.960 1.00 78.94 86 GLY A CA 1
ATOM 685 C C . GLY A 1 86 ? -38.881 7.410 13.468 1.00 78.94 86 GLY A C 1
ATOM 686 O O . GLY A 1 86 ? -38.540 8.246 14.302 1.00 78.94 86 GLY A O 1
ATOM 687 N N . GLN A 1 87 ? -40.113 7.379 12.952 1.00 75.38 87 GLN A N 1
ATOM 688 C CA . GLN A 1 87 ? -41.167 8.316 13.375 1.00 75.38 87 GLN A CA 1
ATOM 689 C C . GLN A 1 87 ? -41.624 8.067 14.820 1.00 75.38 87 GLN A C 1
ATOM 691 O O . GLN A 1 87 ? -42.031 9.003 15.503 1.00 75.38 87 GLN A O 1
ATOM 696 N N . ASN A 1 88 ? -41.543 6.817 15.285 1.00 76.12 88 ASN A N 1
ATOM 697 C CA . ASN A 1 88 ? -41.883 6.414 16.641 1.00 76.12 88 ASN A CA 1
ATOM 698 C C . ASN A 1 88 ? -40.751 5.563 17.228 1.00 76.12 88 ASN A C 1
ATOM 700 O O . ASN A 1 88 ? -40.329 4.581 16.626 1.00 76.12 88 ASN A O 1
ATOM 704 N N . VAL A 1 89 ? -40.279 5.938 18.415 1.00 72.81 89 VAL A N 1
ATOM 705 C CA . VAL A 1 89 ? -39.203 5.237 19.134 1.00 72.81 89 VAL A CA 1
ATOM 706 C C . VAL A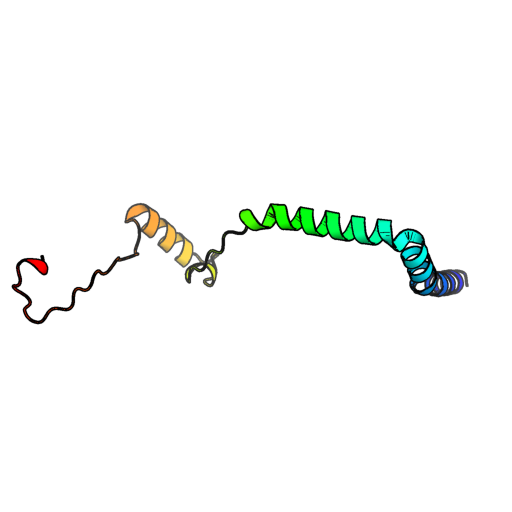 1 89 ? -39.650 3.909 19.754 1.00 72.81 89 VAL A C 1
ATOM 708 O O . VAL A 1 89 ? -38.803 3.148 20.200 1.00 72.81 89 VAL A O 1
ATOM 711 N N . PHE A 1 90 ? -40.957 3.628 19.785 1.00 78.00 90 PHE A N 1
ATOM 712 C CA . PHE A 1 90 ? -41.536 2.378 20.295 1.00 78.00 90 PHE A CA 1
ATOM 713 C C . PHE A 1 90 ? -42.037 1.440 19.189 1.00 78.00 90 PHE A C 1
ATOM 715 O O . PHE A 1 90 ? -42.837 0.549 19.464 1.00 78.00 90 PHE A O 1
ATOM 722 N N . ASP A 1 91 ? -41.636 1.670 17.937 1.00 76.88 91 ASP A N 1
ATOM 723 C CA . ASP A 1 91 ? -41.988 0.768 16.841 1.00 76.88 91 ASP A CA 1
ATOM 724 C C . ASP A 1 91 ? -41.253 -0.573 17.002 1.00 76.88 91 ASP A C 1
ATOM 726 O O . ASP A 1 91 ? -40.086 -0.607 17.393 1.00 76.88 91 ASP A O 1
ATOM 730 N N . GLU A 1 92 ? -41.927 -1.681 16.704 1.00 72.31 92 GLU A N 1
ATOM 731 C CA . GLU A 1 92 ? -41.384 -3.041 16.842 1.00 72.31 92 GLU A CA 1
ATOM 732 C C . GLU A 1 92 ? -40.191 -3.271 15.900 1.00 72.31 92 GLU A C 1
ATOM 734 O O . GLU A 1 92 ? -39.343 -4.112 16.160 1.00 72.31 92 GLU A O 1
ATOM 739 N N . LEU A 1 93 ? -40.081 -2.466 14.838 1.00 69.00 93 LEU A N 1
ATOM 740 C CA . LEU A 1 93 ? -38.950 -2.457 13.904 1.00 69.00 93 LEU A CA 1
ATOM 741 C C . LEU A 1 93 ? -37.752 -1.608 14.379 1.00 69.00 93 LEU A C 1
ATOM 743 O O . LEU A 1 93 ? -36.739 -1.548 13.680 1.00 69.00 93 LEU A O 1
ATOM 747 N N . ALA A 1 94 ? -37.871 -0.904 15.511 1.00 62.53 94 ALA A N 1
ATOM 748 C CA . ALA A 1 94 ? -36.818 -0.051 16.072 1.00 62.53 94 ALA A CA 1
ATOM 749 C C . ALA A 1 94 ? -35.929 -0.759 17.120 1.00 62.53 94 ALA A C 1
ATOM 751 O O . ALA A 1 94 ? -34.911 -0.181 17.511 1.00 62.53 94 ALA A O 1
ATOM 752 N N . PHE A 1 95 ? -36.287 -1.981 17.543 1.00 61.81 95 PHE A N 1
ATOM 753 C CA . PHE A 1 95 ? -35.563 -2.834 18.502 1.00 61.81 95 PHE A CA 1
ATOM 754 C C . PHE A 1 95 ? -35.247 -4.207 17.899 1.00 61.81 95 PHE A C 1
ATOM 756 O O . PHE A 1 95 ? -34.230 -4.799 18.329 1.00 61.81 95 PHE A O 1
#

Solvent-accessible surface area (backbone atoms only — not comparable to full-atom values): 6159 Å² total; per-residue (Å²): 123,71,66,65,59,52,56,55,51,56,67,64,53,60,60,65,54,48,50,52,51,48,65,74,38,45,68,59,53,52,49,52,52,49,52,52,51,51,55,55,55,70,50,51,88,70,63,76,80,73,89,43,78,69,77,78,45,76,72,90,39,74,68,46,51,54,51,50,54,48,38,72,74,75,45,86,85,79,78,84,81,86,82,86,89,69,98,52,90,82,41,84,91,72,113

Organism: NCBI:txid947919

Mean predicted aligned error: 16.68 Å

Foldseek 3Di:
DVVVVVVVVCVVCDPPVVVVVCVVPVVVVVVVVVVVVVVVVVCVVVDDPPPDVVVVDDCPDPVNVVVVVVCVVPDDPDDPDDDDDDPDCPDPVND

Secondary structure (DSSP, 8-state):
-HHHHHHHHHHHHSSHHHHHHHHHTHHHHHHHHHHHHHHHHHHGGG------GGGGS-TTSHHHHHHHHHHHHH------------S-TT-GGG-

pLDDT: mean 71.47, std 12.17, range [49.66, 95.44]

Sequence (95 aa):
MALNTLYSNLRRLSAKACFGWIMGHRVSVILAVLALTLFFLTTLPKLVFNTSIYDMVIEDLEETREYQAFKNVFGGEEIIRVVISGQNVFDELAF